Protein AF-A0AAR2KBC0-F1 (afdb_monomer)

Structure (mmCIF, N/CA/C/O backbone):
data_AF-A0AAR2KBC0-F1
#
_entry.id   AF-A0AAR2KBC0-F1
#
loop_
_atom_site.group_PDB
_atom_site.id
_atom_site.type_symbol
_atom_site.label_atom_id
_atom_site.label_alt_id
_atom_site.label_comp_id
_atom_site.label_asym_id
_atom_site.label_entity_id
_atom_site.label_seq_id
_atom_site.pdbx_PDB_ins_code
_atom_site.Cartn_x
_atom_site.Cartn_y
_atom_site.Cartn_z
_atom_site.occupancy
_atom_site.B_iso_or_equiv
_atom_site.auth_seq_id
_atom_site.auth_comp_id
_atom_site.auth_asym_id
_atom_site.auth_atom_id
_atom_site.pdbx_PDB_model_num
ATOM 1 N N . MET A 1 1 ? -10.617 -24.566 6.791 1.00 38.53 1 MET A N 1
ATOM 2 C CA . MET A 1 1 ? -9.693 -23.616 6.129 1.00 38.53 1 MET A CA 1
ATOM 3 C C . MET A 1 1 ? -10.522 -22.483 5.548 1.00 38.53 1 MET A C 1
ATOM 5 O O . MET A 1 1 ? -11.340 -22.735 4.674 1.00 38.53 1 MET A O 1
ATOM 9 N N . GLY A 1 2 ? -10.426 -21.288 6.137 1.00 46.25 2 GLY A N 1
ATOM 10 C CA . GLY A 1 2 ? -11.306 -20.157 5.830 1.00 46.25 2 GLY A CA 1
ATOM 11 C C . GLY A 1 2 ? -11.137 -19.662 4.396 1.00 46.25 2 GLY A C 1
ATOM 12 O O . GLY A 1 2 ? -10.016 -19.548 3.903 1.00 46.25 2 GLY A O 1
ATOM 13 N N . LYS A 1 3 ? -12.268 -19.391 3.738 1.00 49.22 3 LYS A N 1
ATOM 14 C CA . LYS A 1 3 ? -12.337 -18.825 2.391 1.00 49.22 3 LYS A CA 1
ATOM 15 C C . LYS A 1 3 ? -11.522 -17.533 2.363 1.00 49.22 3 LYS A C 1
ATOM 17 O O . LYS A 1 3 ? -11.799 -16.600 3.111 1.00 49.22 3 LYS A O 1
ATOM 22 N N . LYS A 1 4 ? -10.495 -17.506 1.519 1.00 52.91 4 LYS A N 1
ATOM 23 C CA . LYS A 1 4 ? -9.650 -16.343 1.254 1.00 52.91 4 LYS A CA 1
ATOM 24 C C . LYS A 1 4 ? -10.462 -15.373 0.388 1.00 52.91 4 LYS A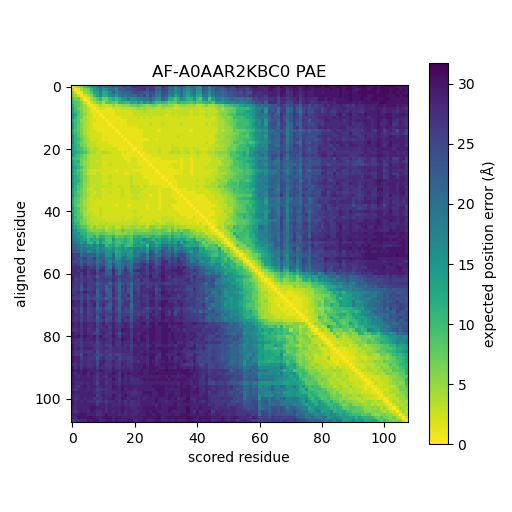 C 1
ATOM 26 O O . LYS A 1 4 ? -10.284 -15.316 -0.820 1.00 52.91 4 LYS A O 1
ATOM 31 N N . GLY A 1 5 ? -11.450 -14.715 0.991 1.00 64.19 5 GLY A N 1
ATOM 32 C CA . GLY A 1 5 ? -12.081 -13.550 0.387 1.00 64.19 5 GLY A CA 1
ATOM 33 C C . GLY A 1 5 ? -11.061 -12.430 0.464 1.00 64.19 5 GLY A C 1
ATOM 34 O O . GLY A 1 5 ? -10.903 -11.820 1.519 1.00 64.19 5 GLY A O 1
ATOM 35 N N . ASP A 1 6 ? -10.272 -12.256 -0.592 1.00 75.69 6 ASP A N 1
ATOM 36 C CA . ASP A 1 6 ? -9.366 -11.121 -0.665 1.00 75.69 6 ASP A CA 1
ATOM 37 C C . ASP A 1 6 ? -10.218 -9.845 -0.654 1.00 75.69 6 ASP A C 1
ATOM 39 O O . ASP A 1 6 ? -11.157 -9.709 -1.437 1.00 75.69 6 ASP A O 1
ATOM 43 N N . LEU A 1 7 ? -9.919 -8.944 0.286 1.00 82.56 7 LEU A N 1
ATOM 44 C CA . LEU A 1 7 ? -10.556 -7.631 0.373 1.00 82.56 7 LEU A CA 1
ATOM 45 C C . LEU A 1 7 ? -10.436 -6.899 -0.962 1.00 82.56 7 LEU A C 1
ATOM 47 O O . LEU A 1 7 ? -9.361 -6.916 -1.575 1.00 82.56 7 LEU A O 1
ATOM 51 N N . SER A 1 8 ? -11.505 -6.208 -1.349 1.00 87.81 8 SER A N 1
ATOM 52 C CA . SER A 1 8 ? -11.504 -5.319 -2.507 1.00 87.81 8 SER A CA 1
ATOM 53 C C . SER A 1 8 ? -10.483 -4.190 -2.337 1.00 87.81 8 SER A C 1
ATOM 55 O O . SER A 1 8 ? -10.117 -3.803 -1.220 1.00 87.81 8 SER A O 1
ATOM 57 N N . ASP A 1 9 ? -10.033 -3.620 -3.453 1.00 86.56 9 ASP A N 1
ATOM 58 C CA . ASP A 1 9 ? -9.085 -2.502 -3.428 1.00 86.56 9 ASP A CA 1
ATOM 59 C C . ASP A 1 9 ? -9.652 -1.280 -2.688 1.00 86.56 9 ASP A C 1
ATOM 61 O O . ASP A 1 9 ? -8.912 -0.587 -1.985 1.00 86.56 9 ASP A O 1
ATOM 65 N N . SER A 1 10 ? -10.970 -1.060 -2.760 1.00 87.56 10 SER A N 1
ATOM 66 C CA . SER A 1 10 ? -11.660 -0.027 -1.983 1.00 87.56 10 SER A CA 1
ATOM 67 C C . SER A 1 10 ? -11.573 -0.280 -0.479 1.00 87.56 10 SER A C 1
ATOM 69 O O . SER A 1 10 ? -11.202 0.622 0.270 1.00 87.56 10 SER A O 1
ATOM 71 N N . GLU A 1 11 ? -11.840 -1.505 -0.020 1.00 91.06 11 GLU A N 1
ATOM 72 C CA . GLU A 1 11 ? -11.748 -1.857 1.404 1.00 91.06 11 GLU A CA 1
ATOM 73 C C . GLU A 1 11 ? -10.307 -1.762 1.907 1.00 91.06 11 GLU A C 1
ATOM 75 O O . GLU A 1 11 ? -10.051 -1.187 2.966 1.00 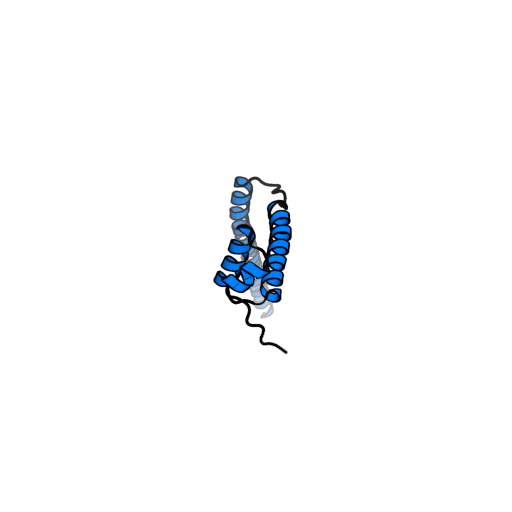91.06 11 GLU A O 1
ATOM 80 N N . ARG A 1 12 ? -9.336 -2.240 1.119 1.00 90.31 12 ARG A N 1
ATOM 81 C CA . ARG A 1 12 ? -7.908 -2.072 1.428 1.00 90.31 12 ARG A CA 1
ATOM 82 C C . ARG A 1 12 ? -7.525 -0.595 1.533 1.00 90.31 12 ARG A C 1
ATOM 84 O O . ARG A 1 12 ? -6.766 -0.232 2.434 1.00 90.31 12 ARG A O 1
ATOM 91 N N . GLY A 1 13 ? -8.064 0.250 0.655 1.00 91.25 13 GLY A N 1
ATOM 92 C CA . GLY A 1 13 ? -7.899 1.702 0.698 1.00 91.25 13 GLY A CA 1
ATOM 93 C C . GLY A 1 13 ? -8.442 2.318 1.988 1.00 91.25 13 GLY A C 1
ATOM 94 O O . GLY A 1 13 ? -7.732 3.094 2.630 1.00 91.25 13 GLY A O 1
ATOM 95 N N . MET A 1 14 ? -9.642 1.916 2.419 1.00 93.62 14 MET A N 1
ATOM 96 C CA . MET A 1 14 ? -10.245 2.375 3.678 1.00 93.62 14 MET A CA 1
ATOM 97 C C . MET A 1 14 ? -9.397 1.994 4.896 1.00 93.62 14 MET A C 1
ATOM 99 O O . MET A 1 14 ? -9.126 2.843 5.744 1.00 93.62 14 MET A O 1
ATOM 103 N N . VAL A 1 15 ? -8.898 0.753 4.951 1.00 94.31 15 VAL A N 1
ATOM 104 C CA . VAL A 1 15 ? -8.011 0.292 6.033 1.00 94.31 15 VAL A CA 1
ATOM 105 C C . VAL A 1 15 ? -6.737 1.137 6.109 1.00 94.31 15 VAL A C 1
ATOM 107 O O . VAL A 1 15 ? -6.329 1.570 7.187 1.00 94.31 15 VAL A O 1
ATOM 110 N N . VAL A 1 16 ? -6.096 1.395 4.967 1.00 92.56 16 VAL A N 1
ATOM 111 C CA . VAL A 1 16 ? -4.879 2.218 4.906 1.00 92.56 16 VAL A CA 1
ATOM 112 C C . VAL A 1 16 ? -5.175 3.670 5.290 1.00 92.56 16 VAL A C 1
ATOM 114 O O . VAL A 1 16 ? -4.375 4.276 6.002 1.00 92.56 16 VAL A O 1
ATOM 117 N N . GLY A 1 17 ? -6.310 4.218 4.850 1.00 93.62 17 GLY A N 1
ATOM 118 C CA . GLY A 1 17 ? -6.754 5.573 5.175 1.00 93.62 17 GLY A CA 1
ATOM 119 C C . GLY A 1 17 ? -6.979 5.769 6.674 1.00 93.62 17 GLY A C 1
ATOM 120 O O . GLY A 1 17 ? -6.373 6.658 7.265 1.00 93.62 17 GLY A O 1
ATOM 121 N N . ALA A 1 18 ? -7.756 4.884 7.302 1.00 94.38 18 ALA A N 1
ATOM 122 C CA . ALA A 1 18 ? -8.020 4.896 8.742 1.00 94.38 18 ALA A CA 1
ATOM 123 C C . ALA A 1 18 ? -6.724 4.830 9.570 1.00 94.38 18 ALA A C 1
ATOM 125 O O . ALA A 1 18 ? -6.515 5.618 10.492 1.00 94.38 18 ALA A O 1
ATOM 126 N N . ARG A 1 19 ? -5.796 3.944 9.186 1.00 93.56 19 ARG A N 1
ATOM 127 C CA . ARG A 1 19 ? -4.496 3.808 9.860 1.00 93.56 19 ARG A CA 1
ATOM 128 C C . ARG A 1 19 ? -3.591 5.024 9.667 1.00 93.56 19 ARG A C 1
ATOM 130 O O . ARG A 1 1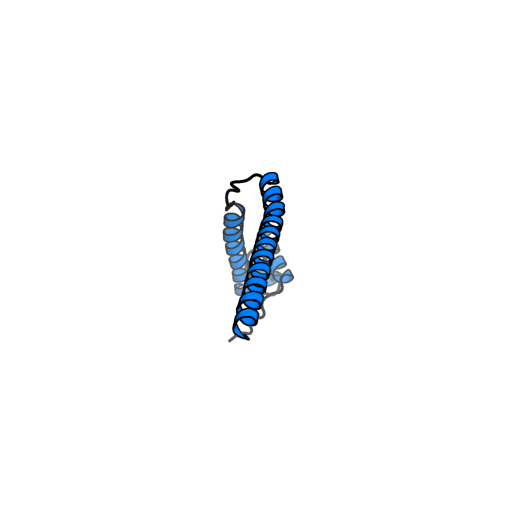9 ? -2.872 5.390 10.592 1.00 93.56 19 ARG A O 1
ATOM 137 N N . ARG A 1 20 ? -3.628 5.667 8.495 1.00 91.81 20 ARG A N 1
ATOM 138 C CA . ARG A 1 20 ? -2.914 6.932 8.237 1.00 91.81 20 ARG A CA 1
ATOM 139 C C . ARG A 1 20 ? -3.509 8.112 9.004 1.00 91.81 20 ARG A C 1
ATOM 141 O O . ARG A 1 20 ? -2.766 9.019 9.351 1.00 91.81 20 ARG A O 1
ATOM 148 N N . ALA A 1 21 ? -4.807 8.074 9.299 1.00 94.25 21 ALA A N 1
ATOM 149 C CA . ALA A 1 21 ? -5.486 9.054 10.142 1.00 94.25 21 ALA A CA 1
ATOM 150 C C . ALA A 1 21 ? -5.184 8.887 11.647 1.00 94.25 21 ALA A C 1
ATOM 152 O O . ALA A 1 21 ? -5.687 9.658 12.456 1.00 94.25 21 ALA A O 1
ATOM 153 N N . GLY A 1 22 ? -4.362 7.901 12.032 1.00 94.00 22 GLY A N 1
ATOM 154 C CA . GLY A 1 22 ? -3.918 7.697 13.413 1.00 94.00 22 GLY A CA 1
ATOM 155 C C . GLY A 1 22 ? -4.768 6.723 14.231 1.00 94.00 22 GLY A C 1
ATOM 156 O O . GLY A 1 22 ? -4.433 6.470 15.384 1.00 94.00 22 GLY A O 1
ATOM 157 N N . LEU A 1 23 ? -5.814 6.126 13.648 1.00 96.19 23 LEU A N 1
ATOM 158 C CA . LEU A 1 23 ? -6.650 5.145 14.345 1.00 96.19 23 LEU A CA 1
ATOM 159 C C . LEU A 1 23 ? -5.861 3.875 14.676 1.00 96.19 23 LEU A C 1
ATOM 161 O O . LEU A 1 23 ? -5.082 3.364 13.858 1.00 96.19 23 LEU A O 1
ATOM 165 N N . SER A 1 24 ? -6.088 3.314 15.863 1.00 95.19 24 SER A N 1
ATOM 166 C CA . SER A 1 24 ? -5.521 2.033 16.285 1.00 95.19 24 SER A CA 1
ATOM 167 C C . SER A 1 24 ? -6.083 0.860 15.466 1.00 95.19 24 SER A C 1
ATOM 169 O O . SER A 1 24 ? -7.035 0.992 14.693 1.00 95.19 24 SER A O 1
ATOM 171 N N . ILE A 1 25 ? -5.465 -0.319 15.592 1.00 94.44 25 ILE A N 1
ATOM 172 C CA . ILE A 1 25 ? -5.913 -1.520 14.868 1.00 94.44 25 ILE A CA 1
ATOM 173 C C . ILE A 1 25 ? -7.313 -1.936 15.328 1.00 94.44 25 ILE A C 1
ATOM 175 O O . ILE A 1 25 ? -8.114 -2.350 14.495 1.00 94.44 25 ILE A O 1
ATOM 179 N N . SER A 1 26 ? -7.598 -1.828 16.628 1.00 95.62 26 SER A N 1
ATOM 180 C CA . SER A 1 26 ? -8.912 -2.152 17.188 1.00 95.62 26 SER A CA 1
ATOM 181 C C . SER A 1 26 ? -9.968 -1.156 16.715 1.00 95.62 26 SER A C 1
ATOM 183 O O . SER A 1 26 ? -10.956 -1.577 16.139 1.00 95.62 26 SER A O 1
ATOM 185 N N . GLU A 1 27 ? -9.701 0.150 16.806 1.00 95.81 27 GLU A N 1
ATOM 186 C CA . GLU A 1 27 ? -10.647 1.175 16.333 1.00 95.81 27 GLU A CA 1
ATOM 187 C C . GLU A 1 27 ? -10.937 1.048 14.833 1.00 95.81 27 GLU A C 1
ATOM 189 O O . GLU A 1 27 ? -12.072 1.200 14.399 1.00 95.81 27 GLU A O 1
ATOM 194 N N . THR A 1 28 ? -9.925 0.716 14.026 1.00 95.44 28 THR A N 1
ATOM 195 C CA . THR A 1 28 ? -10.112 0.483 12.584 1.00 95.44 28 THR A CA 1
ATOM 196 C C . THR A 1 28 ? -10.934 -0.784 12.313 1.00 95.44 28 THR A C 1
ATOM 198 O O . THR A 1 28 ? -11.724 -0.817 11.372 1.00 95.44 28 THR A O 1
ATOM 201 N N . ALA A 1 29 ? -10.728 -1.836 13.110 1.00 95.19 29 ALA A N 1
ATOM 202 C CA . ALA A 1 29 ? -11.486 -3.081 13.022 1.00 95.19 29 ALA A CA 1
ATOM 203 C C . ALA A 1 29 ? -12.964 -2.854 13.366 1.00 95.19 29 ALA A C 1
ATOM 205 O O . ALA A 1 29 ? -13.830 -3.301 12.618 1.00 95.19 29 ALA A O 1
ATOM 206 N N . ASP A 1 30 ? -13.231 -2.098 14.429 1.00 95.44 30 ASP A N 1
ATOM 207 C CA . ASP A 1 30 ? -14.583 -1.760 14.872 1.00 95.44 30 ASP A CA 1
ATOM 208 C C . ASP A 1 30 ? -15.285 -0.835 13.865 1.00 95.44 30 ASP A C 1
ATOM 210 O O . ASP A 1 30 ? -16.441 -1.062 13.518 1.00 95.44 30 ASP A O 1
ATOM 214 N N . LEU A 1 31 ? -14.566 0.155 13.320 1.00 94.00 31 LEU A N 1
ATOM 215 C CA . LEU A 1 31 ? -15.092 1.093 12.324 1.00 94.00 31 LEU A CA 1
ATOM 216 C C . LEU A 1 31 ? -15.489 0.410 11.009 1.00 94.00 31 LEU A C 1
ATOM 218 O O . LEU A 1 31 ? -16.506 0.754 10.413 1.00 94.00 31 LEU A O 1
ATOM 222 N N . LEU A 1 32 ? -14.660 -0.516 10.523 1.00 90.69 32 LEU A N 1
ATOM 223 C CA . LEU A 1 32 ? -14.847 -1.153 9.216 1.00 90.69 32 LEU A CA 1
ATOM 224 C C . LEU A 1 32 ? -15.532 -2.525 9.304 1.00 90.69 32 LEU A C 1
ATOM 226 O O . LEU A 1 32 ? -15.789 -3.141 8.274 1.00 90.69 32 LEU A O 1
ATOM 230 N N . GLY A 1 33 ? -15.799 -3.026 10.512 1.00 92.94 33 GLY A N 1
ATOM 231 C CA . GLY A 1 33 ? -16.399 -4.344 10.733 1.00 92.94 33 GLY A CA 1
ATOM 232 C C . GLY A 1 33 ? -15.492 -5.523 10.357 1.00 92.94 33 GLY A C 1
ATOM 233 O O . GLY A 1 33 ? -15.978 -6.631 10.129 1.00 92.94 33 GLY A O 1
ATOM 234 N N . PHE A 1 34 ? -14.174 -5.314 10.276 1.00 90.25 34 PHE A N 1
ATOM 235 C CA . PHE A 1 34 ? -13.207 -6.363 9.936 1.00 90.25 34 PHE A CA 1
ATOM 236 C C . PHE A 1 34 ? -12.502 -6.913 11.171 1.00 90.25 34 PHE A C 1
ATOM 238 O O . PHE A 1 34 ? -12.365 -6.249 12.191 1.00 90.25 34 PHE A O 1
ATOM 245 N N . SER A 1 35 ? -11.948 -8.124 11.074 1.00 92.12 35 SER A N 1
ATOM 246 C CA . SER A 1 35 ? -11.112 -8.645 12.156 1.00 92.12 35 SER A CA 1
ATOM 247 C C . SER A 1 35 ? -9.807 -7.848 12.293 1.00 92.12 35 SER A C 1
ATOM 249 O O . SER A 1 35 ? -9.169 -7.477 11.304 1.00 92.12 35 SER A O 1
ATOM 251 N N . ARG A 1 36 ? -9.320 -7.694 13.532 1.00 94.19 36 ARG A N 1
ATOM 252 C CA . ARG A 1 36 ? -8.005 -7.085 13.827 1.00 94.19 36 ARG A CA 1
ATOM 253 C C . ARG A 1 36 ? -6.857 -7.738 13.042 1.00 94.19 36 ARG A C 1
ATOM 255 O O . ARG A 1 36 ? -5.934 -7.055 12.601 1.00 94.19 36 ARG A O 1
ATOM 262 N N . THR A 1 37 ? -6.929 -9.054 12.827 1.00 92.50 37 THR A N 1
ATOM 263 C CA . THR A 1 37 ? -5.953 -9.814 12.027 1.00 92.50 37 THR A CA 1
ATOM 264 C C . THR A 1 37 ? -5.959 -9.409 10.556 1.00 92.50 37 THR A C 1
ATOM 266 O O . THR A 1 37 ? -4.893 -9.292 9.951 1.00 92.50 37 THR A O 1
ATOM 269 N N . THR A 1 38 ? -7.135 -9.137 9.991 1.00 91.56 38 THR A N 1
ATOM 270 C CA . THR A 1 38 ? -7.285 -8.670 8.610 1.00 91.56 38 THR A CA 1
ATOM 271 C C . THR A 1 38 ? -6.698 -7.270 8.451 1.00 91.56 38 THR A C 1
ATOM 273 O O . THR A 1 38 ? -5.874 -7.050 7.564 1.00 91.56 38 THR A O 1
ATOM 276 N N . ILE A 1 39 ? -7.027 -6.356 9.370 1.00 93.44 39 ILE A N 1
ATOM 277 C CA . ILE A 1 39 ? -6.477 -4.993 9.400 1.00 93.44 39 ILE A CA 1
ATOM 278 C C . ILE A 1 39 ? -4.944 -5.013 9.480 1.00 93.44 39 ILE A C 1
ATOM 280 O O . ILE A 1 39 ? -4.264 -4.377 8.672 1.00 93.44 39 ILE A O 1
ATOM 284 N N . SER A 1 40 ? -4.3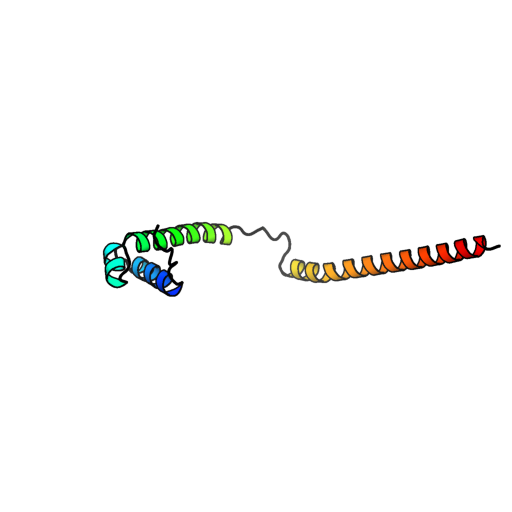90 -5.785 10.421 1.00 92.31 40 SER A N 1
ATOM 285 C CA . SER A 1 40 ? -2.941 -5.914 10.611 1.00 92.31 40 SER A CA 1
ATOM 286 C C . SER A 1 40 ? -2.243 -6.441 9.353 1.00 92.31 40 SER A C 1
ATOM 288 O O . SER A 1 40 ? -1.216 -5.903 8.930 1.00 92.31 40 SER A O 1
ATOM 290 N N . ARG A 1 41 ? -2.837 -7.448 8.701 1.00 91.56 41 ARG A N 1
ATOM 291 C CA . ARG A 1 41 ? -2.298 -8.034 7.474 1.00 91.56 41 ARG A CA 1
ATOM 292 C C . ARG A 1 41 ? -2.278 -7.038 6.315 1.00 91.56 41 ARG A C 1
ATOM 294 O O . ARG A 1 41 ? -1.234 -6.889 5.685 1.00 91.56 41 ARG A O 1
ATOM 301 N N . VAL A 1 42 ? -3.387 -6.344 6.059 1.00 91.00 42 VAL A N 1
ATOM 302 C CA . VAL A 1 42 ? -3.484 -5.342 4.980 1.00 91.00 42 VAL A CA 1
ATOM 303 C C . VAL A 1 42 ? -2.480 -4.215 5.190 1.00 91.00 42 VAL A C 1
ATOM 305 O O . VAL A 1 42 ? -1.782 -3.825 4.252 1.00 91.00 42 VAL A O 1
ATOM 308 N N . TYR A 1 43 ? -2.373 -3.713 6.422 1.00 8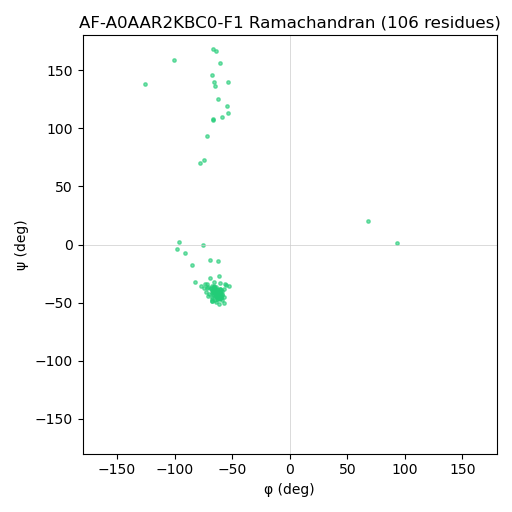9.38 43 TYR A N 1
ATOM 309 C CA . TYR A 1 43 ? -1.465 -2.615 6.734 1.00 89.38 43 TYR A CA 1
ATOM 310 C C . TYR A 1 43 ? 0.008 -3.012 6.542 1.00 89.38 43 TYR A C 1
ATOM 312 O O . TYR A 1 43 ? 0.786 -2.245 5.970 1.00 89.38 43 TYR A O 1
ATOM 320 N N . ARG A 1 44 ? 0.384 -4.235 6.941 1.00 88.56 44 ARG A N 1
ATOM 321 C CA . ARG A 1 44 ? 1.739 -4.767 6.742 1.00 88.56 44 ARG A CA 1
ATOM 322 C C . ARG A 1 44 ? 2.071 -5.004 5.267 1.00 88.56 44 ARG A C 1
ATOM 324 O O . ARG A 1 44 ? 3.095 -4.507 4.807 1.00 88.56 44 ARG A O 1
ATOM 331 N N . GLU A 1 45 ? 1.192 -5.675 4.517 1.00 87.62 45 GLU A N 1
ATOM 332 C CA . GLU A 1 45 ? 1.375 -5.920 3.072 1.00 87.62 45 GLU A CA 1
ATOM 333 C C . GLU A 1 45 ? 1.596 -4.604 2.302 1.00 87.62 45 GLU A C 1
ATOM 335 O O . GLU A 1 45 ? 2.357 -4.541 1.336 1.00 87.62 45 GLU A O 1
ATOM 340 N N . ARG A 1 46 ? 0.943 -3.524 2.743 1.00 84.69 46 ARG A N 1
ATOM 341 C CA . ARG A 1 46 ? 1.093 -2.192 2.163 1.00 84.69 46 ARG A CA 1
ATOM 342 C C . ARG A 1 46 ? 2.430 -1.531 2.509 1.00 84.69 46 ARG A C 1
ATOM 344 O O . ARG A 1 46 ? 3.033 -0.926 1.628 1.00 84.69 46 ARG A O 1
ATOM 351 N N . SER A 1 47 ? 2.901 -1.655 3.749 1.00 74.56 47 SER A N 1
ATOM 352 C CA . SER A 1 47 ? 4.210 -1.129 4.166 1.00 74.56 47 SER A CA 1
ATOM 353 C C . SER A 1 47 ? 5.370 -1.837 3.453 1.00 74.56 47 SER A C 1
ATOM 355 O O . SER A 1 47 ? 6.308 -1.185 2.996 1.00 74.56 47 SER A O 1
ATOM 357 N N . GLU A 1 48 ? 5.274 -3.157 3.275 1.00 72.19 48 GLU A N 1
ATOM 358 C CA . GLU A 1 48 ? 6.250 -3.945 2.512 1.00 72.19 48 GLU A CA 1
ATOM 359 C C . GLU A 1 48 ? 6.275 -3.526 1.034 1.00 72.19 48 GLU A C 1
ATOM 361 O O . GLU A 1 48 ? 7.347 -3.300 0.470 1.00 72.19 48 GLU A O 1
ATOM 366 N N . LYS A 1 49 ? 5.100 -3.337 0.414 1.00 71.06 49 LYS A N 1
ATOM 367 C CA . LYS A 1 49 ? 5.000 -2.825 -0.962 1.00 71.06 49 LYS A CA 1
ATOM 368 C C . LYS A 1 49 ? 5.557 -1.412 -1.110 1.00 71.06 49 LYS A C 1
ATOM 370 O O . LYS A 1 49 ? 6.239 -1.161 -2.097 1.00 71.06 49 LYS A O 1
ATOM 375 N N . GLU A 1 50 ? 5.303 -0.508 -0.162 1.00 63.22 50 GLU A N 1
ATOM 376 C CA . GLU A 1 50 ? 5.900 0.833 -0.187 1.00 63.22 50 GLU A CA 1
ATOM 377 C C . GLU A 1 50 ? 7.426 0.759 -0.184 1.00 63.22 50 GLU A C 1
ATOM 379 O O . GLU A 1 50 ? 8.043 1.361 -1.059 1.00 63.22 50 GLU A O 1
ATOM 384 N N . LYS A 1 51 ? 8.014 -0.050 0.705 1.00 59.41 51 LYS A N 1
ATOM 385 C CA . LYS A 1 51 ? 9.469 -0.225 0.821 1.00 59.41 51 LYS A CA 1
ATOM 386 C C . LYS A 1 51 ? 10.098 -0.769 -0.471 1.00 59.41 51 LYS A C 1
ATOM 388 O O . LYS A 1 51 ? 11.101 -0.243 -0.942 1.00 59.41 51 LYS A O 1
ATOM 393 N N . ILE A 1 52 ? 9.451 -1.756 -1.098 1.00 56.97 52 ILE A N 1
ATOM 394 C CA . ILE A 1 52 ? 9.893 -2.332 -2.381 1.00 56.97 52 ILE A CA 1
ATOM 395 C C . ILE A 1 52 ? 9.687 -1.340 -3.544 1.00 56.97 52 ILE A C 1
ATOM 397 O O . ILE A 1 52 ? 10.491 -1.280 -4.475 1.00 56.97 52 ILE A O 1
ATOM 401 N N . SER A 1 53 ? 8.604 -0.557 -3.526 1.00 58.88 53 SER A N 1
ATOM 402 C CA . SER A 1 53 ? 8.296 0.408 -4.587 1.00 58.88 53 SER A CA 1
ATOM 403 C C . SER A 1 53 ? 9.190 1.651 -4.545 1.00 58.88 53 SER A C 1
ATOM 405 O O . SER A 1 53 ? 9.613 2.111 -5.605 1.00 58.88 53 SER A O 1
ATOM 407 N N . SER A 1 54 ? 9.541 2.152 -3.354 1.00 58.97 54 SER A N 1
ATOM 408 C CA . SER A 1 54 ? 10.442 3.296 -3.189 1.00 58.97 54 SER A CA 1
ATOM 409 C C . SER A 1 54 ? 11.862 2.953 -3.625 1.00 58.97 54 SER A C 1
ATOM 411 O O . SER A 1 54 ? 12.507 3.748 -4.304 1.00 58.97 54 SER A O 1
ATOM 413 N N . GLU A 1 55 ? 12.333 1.741 -3.317 1.00 57.66 55 GLU A N 1
ATOM 414 C CA . GLU A 1 55 ? 13.638 1.265 -3.786 1.00 57.66 55 GLU A CA 1
ATOM 415 C C . GLU A 1 55 ? 13.682 1.141 -5.313 1.00 57.66 55 GLU A C 1
ATOM 417 O O . GLU A 1 55 ? 14.687 1.494 -5.926 1.00 57.66 55 GLU A O 1
ATOM 422 N N . ARG A 1 56 ? 12.581 0.724 -5.957 1.00 55.00 56 ARG A N 1
ATOM 423 C CA . ARG A 1 56 ? 12.510 0.653 -7.425 1.00 55.00 56 ARG A CA 1
ATOM 424 C C . ARG A 1 56 ? 12.397 2.008 -8.116 1.00 55.00 56 ARG A C 1
ATOM 426 O O . ARG A 1 56 ? 12.932 2.168 -9.208 1.00 55.00 56 ARG A O 1
ATOM 433 N N . GLN A 1 57 ? 11.720 2.980 -7.504 1.00 56.56 57 GLN A N 1
ATOM 434 C CA . GLN A 1 57 ? 11.685 4.350 -8.028 1.00 56.56 57 GLN A CA 1
ATOM 435 C C . GLN A 1 57 ? 13.064 5.015 -7.974 1.00 56.56 57 GLN A C 1
ATOM 437 O O . GLN A 1 57 ? 13.405 5.794 -8.861 1.00 56.56 57 GLN A O 1
ATOM 442 N N . LEU A 1 58 ? 13.873 4.668 -6.970 1.00 57.62 58 LEU A N 1
ATOM 443 C CA . LEU A 1 58 ? 15.255 5.129 -6.845 1.00 57.62 58 LEU A CA 1
ATOM 444 C C . LEU A 1 58 ? 16.249 4.267 -7.638 1.00 57.62 58 LEU A C 1
ATOM 446 O O . LEU A 1 58 ? 17.349 4.736 -7.938 1.00 57.62 58 LEU A O 1
ATOM 450 N N . CYS A 1 59 ? 15.880 3.045 -8.047 1.00 61.44 59 CYS A N 1
ATOM 451 C CA . CYS A 1 59 ? 16.677 2.249 -8.978 1.00 61.44 59 CYS A CA 1
ATOM 452 C C . CYS A 1 59 ? 16.489 2.754 -10.421 1.00 61.44 59 CYS A C 1
ATOM 454 O O . CYS A 1 59 ? 15.906 2.122 -11.302 1.00 61.44 59 CYS A O 1
ATOM 456 N N . GLY A 1 60 ? 17.025 3.941 -10.687 1.00 61.00 60 GLY A N 1
ATOM 457 C CA . GLY A 1 60 ? 17.249 4.398 -12.046 1.00 61.00 60 GLY A CA 1
ATOM 458 C C . GLY A 1 60 ? 18.320 3.522 -12.684 1.00 61.00 60 GLY A C 1
ATOM 459 O O . GLY A 1 60 ? 19.505 3.654 -12.371 1.00 61.00 60 GLY A O 1
ATOM 460 N N . ARG A 1 61 ? 17.938 2.645 -13.621 1.00 65.88 61 ARG A N 1
ATOM 461 C CA . ARG A 1 61 ? 18.901 2.176 -14.623 1.00 65.88 61 ARG A CA 1
ATOM 462 C C . ARG A 1 61 ? 19.471 3.440 -15.257 1.00 65.88 61 ARG A C 1
ATOM 464 O O . ARG A 1 61 ? 18.724 4.190 -15.880 1.00 65.88 61 ARG A O 1
ATOM 471 N N . LYS A 1 62 ? 20.762 3.711 -15.050 1.00 68.75 62 LYS A N 1
ATOM 472 C CA . LYS A 1 62 ? 21.405 4.893 -15.628 1.00 68.75 62 LYS A CA 1
ATOM 473 C C . LYS A 1 62 ? 21.251 4.800 -17.142 1.00 68.75 62 LYS A C 1
ATOM 475 O O . LYS A 1 62 ? 21.831 3.918 -17.775 1.00 68.75 62 LYS A O 1
ATOM 480 N N . CYS A 1 63 ? 20.420 5.665 -17.712 1.00 67.38 63 CYS A N 1
ATOM 481 C CA . CYS A 1 63 ? 20.334 5.802 -19.153 1.00 67.38 63 CYS A CA 1
ATOM 482 C C . CYS A 1 63 ? 21.675 6.368 -19.616 1.00 67.38 63 CYS A C 1
ATOM 484 O O . CYS A 1 63 ? 21.974 7.533 -19.383 1.00 67.38 63 CYS A O 1
ATOM 486 N N . LEU A 1 64 ? 22.490 5.523 -20.252 1.00 80.81 64 LEU A N 1
ATOM 487 C CA . LEU A 1 64 ? 23.748 5.935 -20.886 1.00 80.81 64 LEU A CA 1
ATOM 488 C C . LEU A 1 64 ? 23.517 6.936 -22.028 1.00 80.81 64 LEU A C 1
ATOM 490 O O . LEU A 1 64 ? 24.455 7.561 -22.509 1.00 80.81 64 LEU A O 1
ATOM 494 N N . VAL A 1 65 ? 22.267 7.063 -22.473 1.00 81.38 65 VAL A N 1
ATOM 495 C CA . VAL A 1 65 ? 21.852 7.896 -23.591 1.00 81.38 65 VAL A CA 1
ATOM 496 C C . VAL A 1 65 ? 20.740 8.830 -23.123 1.00 81.38 65 VAL A C 1
ATOM 498 O O . VAL A 1 65 ? 19.837 8.407 -22.400 1.00 81.38 65 VAL A O 1
ATOM 501 N N . ASP A 1 66 ? 20.798 10.096 -23.539 1.00 85.19 66 ASP A N 1
ATOM 502 C CA . ASP A 1 66 ? 19.745 11.068 -23.253 1.00 85.19 66 ASP A CA 1
ATOM 503 C C . ASP A 1 66 ? 18.414 10.676 -23.928 1.00 85.19 66 ASP A C 1
ATOM 505 O O . ASP A 1 66 ? 18.344 9.822 -24.818 1.00 85.19 66 ASP A O 1
ATOM 509 N N . VAL A 1 67 ? 17.318 11.319 -23.518 1.00 82.19 67 VAL A N 1
ATOM 510 C CA . VAL A 1 67 ? 15.971 11.025 -24.045 1.00 82.19 67 VAL A CA 1
ATOM 511 C C . VAL A 1 67 ? 15.917 11.172 -25.573 1.00 82.19 67 VAL A C 1
ATOM 513 O O . VAL A 1 67 ? 15.212 10.426 -26.258 1.00 82.19 67 VAL A O 1
ATOM 516 N N . ARG A 1 68 ? 16.681 12.113 -26.142 1.00 86.56 68 ARG A N 1
ATOM 517 C CA . ARG A 1 68 ? 16.754 12.308 -27.596 1.00 86.56 68 ARG A CA 1
ATOM 518 C C . ARG A 1 68 ? 17.496 11.175 -28.288 1.00 86.56 68 ARG A C 1
ATOM 520 O O . ARG A 1 68 ? 17.014 10.698 -29.314 1.00 86.56 68 ARG A O 1
ATOM 527 N N . GLY A 1 69 ? 18.620 10.726 -27.752 1.00 85.69 69 GLY A N 1
ATOM 528 C CA . GLY A 1 69 ? 19.376 9.603 -28.277 1.00 85.69 69 GLY A CA 1
ATOM 529 C C . GLY A 1 69 ? 18.590 8.301 -28.156 1.00 85.69 69 GLY A C 1
ATOM 530 O O . GLY A 1 69 ? 18.560 7.534 -29.113 1.00 85.69 69 GLY A O 1
ATOM 531 N N . GLN A 1 70 ? 17.815 8.107 -27.086 1.00 84.25 70 GLN A N 1
ATOM 532 C CA . GLN A 1 70 ? 16.898 6.970 -26.977 1.00 84.25 70 GLN A CA 1
ATOM 533 C C . GLN A 1 70 ? 15.814 6.996 -28.066 1.00 84.25 70 GLN A C 1
ATOM 535 O O . GLN A 1 70 ? 15.572 5.984 -28.725 1.00 84.25 70 GLN A O 1
ATOM 540 N N . ARG A 1 71 ? 15.224 8.170 -28.341 1.00 84.94 71 ARG A N 1
ATOM 541 C CA . ARG A 1 71 ? 14.282 8.347 -29.461 1.00 84.94 71 ARG A CA 1
ATOM 542 C C . ARG A 1 71 ? 14.938 8.114 -30.825 1.00 84.94 71 ARG A C 1
ATOM 544 O O . ARG A 1 71 ? 14.289 7.567 -31.709 1.00 84.94 71 ARG A O 1
ATOM 551 N N . ARG A 1 72 ? 16.192 8.541 -31.022 1.00 86.06 72 ARG A N 1
ATOM 552 C CA . ARG A 1 72 ? 16.944 8.302 -32.269 1.00 86.06 72 ARG A CA 1
ATOM 553 C C . ARG A 1 72 ? 17.208 6.812 -32.470 1.00 86.06 72 ARG A C 1
ATOM 555 O O . ARG A 1 72 ? 16.896 6.300 -33.535 1.00 86.06 72 ARG A O 1
ATOM 562 N N . MET A 1 73 ? 17.688 6.115 -31.444 1.00 83.38 73 MET A N 1
ATOM 563 C CA . MET A 1 73 ? 17.937 4.671 -31.503 1.00 83.38 73 MET A CA 1
ATOM 564 C C . MET A 1 73 ? 16.657 3.875 -31.786 1.00 83.38 73 MET A C 1
ATOM 566 O O . MET A 1 73 ? 16.674 2.974 -32.618 1.00 83.38 73 MET A O 1
ATOM 570 N N . GLY A 1 74 ? 15.530 4.253 -31.173 1.00 82.69 74 GLY A N 1
ATOM 571 C CA . GLY A 1 74 ? 14.235 3.623 -31.449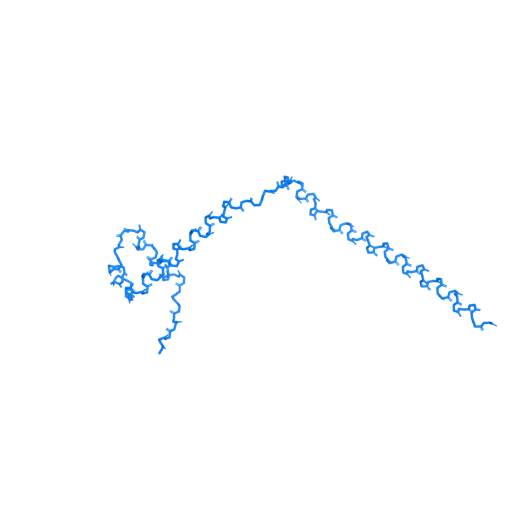 1.00 82.69 74 GLY A CA 1
ATOM 572 C C . GLY A 1 74 ? 13.771 3.762 -32.905 1.00 82.69 74 GLY A C 1
ATOM 573 O O . GLY A 1 74 ? 13.044 2.900 -33.387 1.00 82.69 74 GLY A O 1
ATOM 574 N N . ARG A 1 75 ? 14.208 4.813 -33.616 1.00 82.44 75 ARG A N 1
ATOM 575 C CA . ARG A 1 75 ? 13.930 4.991 -35.051 1.00 82.44 75 ARG A CA 1
ATOM 576 C C . ARG A 1 75 ? 14.878 4.211 -35.958 1.00 82.44 75 ARG A C 1
ATOM 578 O O . ARG A 1 75 ? 14.438 3.782 -37.011 1.00 82.44 75 ARG A O 1
ATOM 585 N N . LEU A 1 76 ? 16.132 4.020 -35.552 1.00 77.94 76 LEU A N 1
ATOM 586 C CA . LEU A 1 76 ? 17.136 3.310 -36.356 1.00 77.94 76 LEU A CA 1
ATOM 587 C C . LEU A 1 76 ? 16.948 1.786 -36.325 1.00 77.94 76 LEU A C 1
ATOM 589 O O . LEU A 1 76 ? 17.113 1.125 -37.344 1.00 77.94 76 LEU A O 1
ATOM 593 N N . ALA A 1 77 ? 16.531 1.224 -35.186 1.00 71.44 77 ALA A N 1
ATOM 594 C CA . ALA A 1 77 ? 16.393 -0.228 -35.036 1.00 71.44 77 ALA A CA 1
ATOM 595 C C . ALA A 1 77 ? 15.443 -0.901 -36.066 1.00 71.44 77 ALA A C 1
ATOM 597 O O . ALA A 1 77 ? 15.750 -1.999 -36.537 1.00 71.44 77 ALA A O 1
ATOM 598 N N . PRO A 1 78 ? 14.306 -0.291 -36.460 1.00 74.19 78 PRO A N 1
ATOM 599 C CA . PRO A 1 78 ? 13.485 -0.800 -37.559 1.00 74.19 78 PRO A CA 1
ATOM 600 C C . PRO A 1 78 ? 14.152 -0.742 -38.941 1.00 74.19 78 PRO A C 1
ATOM 602 O O . PRO A 1 78 ? 13.910 -1.636 -39.754 1.00 74.19 78 PRO A O 1
ATOM 605 N N . ASP A 1 79 ? 14.951 0.290 -39.221 1.00 72.62 79 ASP A N 1
ATOM 606 C CA . ASP A 1 79 ? 15.565 0.503 -40.537 1.00 72.62 79 ASP A CA 1
ATOM 607 C C . ASP A 1 79 ? 16.654 -0.537 -40.811 1.00 72.62 79 ASP A C 1
ATOM 609 O O . ASP A 1 79 ? 16.657 -1.158 -41.877 1.00 72.62 79 ASP A O 1
ATOM 613 N N . ASP A 1 80 ? 17.485 -0.833 -39.809 1.00 74.81 80 ASP A N 1
ATOM 614 C CA . ASP A 1 80 ? 18.510 -1.877 -39.903 1.00 74.81 80 ASP A CA 1
ATOM 615 C C . ASP A 1 80 ? 17.882 -3.251 -40.166 1.00 74.81 80 ASP A C 1
ATOM 617 O O . ASP A 1 80 ? 18.304 -3.978 -41.065 1.00 74.81 80 ASP A O 1
ATOM 621 N N . ARG A 1 81 ? 16.787 -3.583 -39.464 1.00 75.31 81 ARG A N 1
ATOM 622 C CA . ARG A 1 81 ? 16.056 -4.841 -39.683 1.00 75.31 81 ARG A CA 1
ATOM 623 C C . ARG A 1 81 ? 15.551 -4.963 -41.125 1.00 75.31 81 ARG A C 1
ATOM 625 O O . ARG A 1 81 ? 15.651 -6.038 -41.718 1.00 75.31 81 ARG A O 1
ATOM 632 N N . LYS A 1 82 ? 15.000 -3.889 -41.699 1.00 78.62 82 LYS A N 1
ATOM 633 C CA . LYS A 1 82 ? 14.512 -3.883 -43.091 1.00 78.62 82 LYS A CA 1
ATOM 634 C C . LYS A 1 82 ? 15.658 -3.988 -44.098 1.00 78.62 82 LYS A C 1
ATOM 636 O O . LYS A 1 82 ? 15.519 -4.697 -45.100 1.00 78.62 82 LYS A O 1
ATOM 641 N N . ALA A 1 83 ? 16.784 -3.329 -43.830 1.00 74.56 83 ALA A N 1
ATOM 642 C CA . ALA A 1 83 ? 17.983 -3.426 -44.655 1.00 74.56 83 ALA A CA 1
ATOM 643 C C . ALA A 1 83 ? 18.515 -4.869 -44.691 1.00 74.56 83 ALA A C 1
ATOM 645 O O . ALA A 1 83 ? 18.730 -5.411 -45.779 1.00 74.56 83 ALA A O 1
ATOM 646 N N . THR A 1 84 ? 18.613 -5.532 -43.531 1.00 79.12 84 THR A N 1
ATOM 647 C CA . THR A 1 84 ? 19.032 -6.939 -43.433 1.00 79.12 84 THR A CA 1
ATOM 648 C C . THR A 1 84 ? 18.080 -7.876 -44.184 1.00 79.12 84 THR A C 1
ATOM 650 O O . THR A 1 84 ? 18.534 -8.711 -44.962 1.00 79.12 84 THR A O 1
ATOM 653 N N . VAL A 1 85 ? 16.759 -7.716 -44.028 1.00 80.19 85 VAL A N 1
ATOM 654 C CA . VAL A 1 85 ? 15.762 -8.537 -44.751 1.00 80.19 85 VAL A CA 1
ATOM 655 C C . VAL A 1 85 ? 15.892 -8.367 -46.268 1.00 80.19 85 VAL A C 1
ATOM 657 O O . VAL A 1 85 ? 15.840 -9.344 -47.013 1.00 80.19 85 VAL A O 1
ATOM 660 N N . THR A 1 86 ? 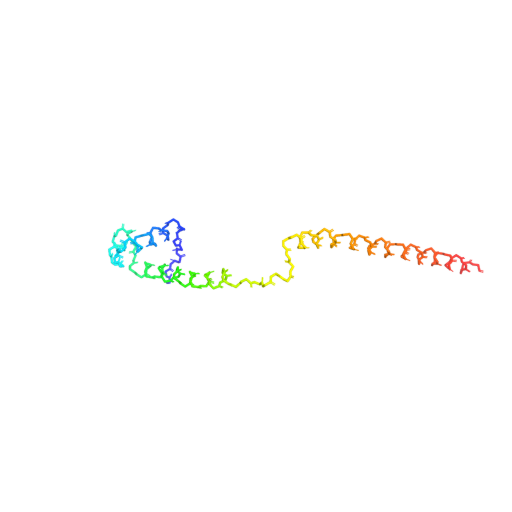16.116 -7.140 -46.736 1.00 79.31 86 THR A N 1
ATOM 661 C CA . THR A 1 86 ? 16.281 -6.857 -48.168 1.00 79.31 86 THR A CA 1
ATOM 662 C C . THR A 1 86 ? 17.555 -7.494 -48.728 1.00 79.31 86 THR A C 1
ATOM 664 O O . THR A 1 86 ? 17.528 -8.051 -49.826 1.00 79.31 86 THR A O 1
ATOM 667 N N . GLN A 1 87 ? 18.664 -7.452 -47.984 1.00 81.50 87 GLN A N 1
ATOM 668 C CA . GLN A 1 87 ? 19.912 -8.118 -48.369 1.00 81.50 87 GLN A CA 1
ATOM 669 C C . GLN A 1 87 ? 19.754 -9.642 -48.437 1.00 81.50 87 GLN A C 1
ATOM 671 O O . GLN A 1 87 ? 20.149 -10.245 -49.433 1.00 81.50 87 GLN A O 1
ATOM 676 N N . ILE A 1 88 ? 19.114 -10.251 -47.433 1.00 83.00 88 ILE A N 1
ATOM 677 C CA . ILE A 1 88 ? 18.845 -11.696 -47.407 1.00 83.00 88 ILE A CA 1
ATOM 678 C C . ILE A 1 88 ? 17.985 -12.107 -48.609 1.00 83.00 88 ILE A C 1
ATOM 680 O O . ILE A 1 88 ? 18.309 -13.071 -49.300 1.00 83.00 88 ILE A O 1
ATOM 684 N N . ASN A 1 89 ? 16.931 -11.347 -48.917 1.00 83.38 89 ASN A N 1
ATOM 685 C CA . ASN A 1 89 ? 16.064 -11.640 -50.059 1.00 83.38 89 ASN A CA 1
ATOM 686 C C . ASN A 1 89 ? 16.806 -11.552 -51.399 1.00 83.38 89 ASN A C 1
ATOM 688 O O . ASN A 1 89 ? 16.614 -12.414 -52.255 1.00 83.38 89 ASN A O 1
ATOM 692 N N . LYS A 1 90 ? 17.685 -10.557 -51.578 1.00 83.31 90 LYS A N 1
ATOM 693 C CA . LYS A 1 90 ? 18.519 -10.440 -52.786 1.00 83.31 90 LYS A CA 1
ATOM 694 C C . LYS A 1 90 ? 19.475 -11.623 -52.935 1.00 83.31 90 LYS A C 1
ATOM 696 O O . LYS A 1 90 ? 19.565 -12.187 -54.023 1.00 83.31 90 LYS A O 1
ATOM 701 N N . GLN A 1 91 ? 20.140 -12.028 -51.852 1.00 82.88 91 GLN A N 1
ATOM 702 C CA . GLN A 1 91 ? 21.049 -13.174 -51.878 1.00 82.88 91 GLN A CA 1
ATOM 703 C C . GLN A 1 91 ? 20.302 -14.482 -52.176 1.00 82.88 91 GLN A C 1
ATOM 705 O O . GLN A 1 91 ? 20.771 -15.292 -52.971 1.00 82.88 91 GLN A O 1
ATOM 710 N N . ASN A 1 92 ? 19.117 -14.671 -51.592 1.00 81.56 92 ASN A N 1
ATOM 711 C CA . ASN A 1 92 ? 18.290 -15.852 -51.831 1.00 81.56 92 ASN A CA 1
ATOM 712 C C . ASN A 1 92 ? 17.770 -15.914 -53.269 1.00 81.56 92 ASN A C 1
ATOM 714 O O . ASN A 1 92 ? 17.795 -16.988 -53.867 1.00 81.56 92 ASN A O 1
ATOM 718 N N . LEU A 1 93 ? 17.349 -14.784 -53.846 1.00 83.00 93 LEU A N 1
ATOM 719 C CA . LEU A 1 93 ? 16.943 -14.725 -55.251 1.00 83.00 93 LEU A CA 1
ATOM 720 C C . LEU A 1 93 ? 18.119 -15.068 -56.176 1.00 83.00 93 LEU A C 1
ATOM 722 O O . LEU A 1 93 ? 17.965 -15.896 -57.067 1.00 83.00 93 LEU A O 1
ATOM 726 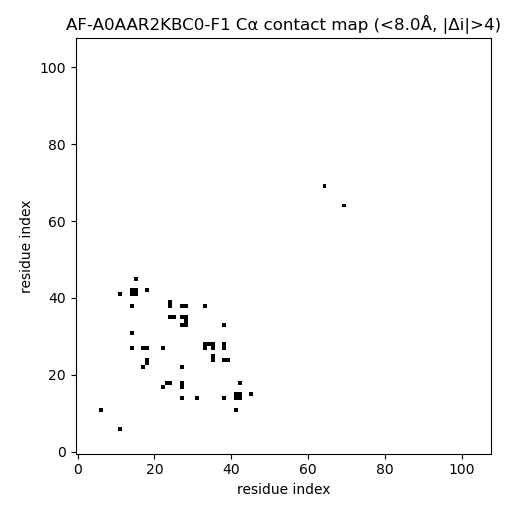N N . PHE A 1 94 ? 19.303 -14.504 -55.922 1.00 81.12 94 PHE A N 1
ATOM 727 C CA . PHE A 1 94 ? 20.514 -14.802 -56.690 1.00 81.12 94 PHE A CA 1
ATOM 728 C C . PHE A 1 94 ? 20.908 -16.284 -56.606 1.00 81.12 94 PHE A C 1
ATOM 730 O O . PHE A 1 94 ? 21.146 -16.922 -57.628 1.00 81.12 94 PHE A O 1
ATOM 737 N N . ASN A 1 95 ? 20.893 -16.864 -55.404 1.00 80.12 95 ASN A N 1
ATOM 738 C CA . ASN A 1 95 ? 21.197 -18.282 -55.194 1.00 80.12 95 ASN A CA 1
ATOM 739 C C . ASN A 1 95 ? 20.155 -19.202 -55.849 1.00 80.12 95 ASN A C 1
ATOM 741 O O . ASN A 1 95 ? 20.505 -20.258 -56.371 1.00 80.12 95 ASN A O 1
ATOM 745 N N . THR A 1 96 ? 18.881 -18.802 -55.840 1.00 77.75 96 THR A N 1
ATOM 746 C CA . THR A 1 96 ? 17.799 -19.546 -56.500 1.00 77.75 96 THR A CA 1
ATOM 747 C C . THR A 1 96 ? 17.974 -19.519 -58.015 1.00 77.75 96 THR A C 1
ATOM 749 O O . THR A 1 96 ? 17.893 -20.565 -58.648 1.00 77.75 96 THR A O 1
ATOM 752 N N . LEU A 1 97 ? 18.288 -18.356 -58.594 1.00 76.94 97 LEU A N 1
ATOM 753 C CA . LEU A 1 97 ? 18.560 -18.219 -60.028 1.00 76.94 97 LEU A CA 1
ATOM 754 C C . LEU A 1 97 ? 19.786 -19.034 -60.455 1.00 76.94 97 LEU A C 1
ATOM 756 O O . LEU A 1 97 ? 19.717 -19.760 -61.439 1.00 76.94 97 LEU A O 1
ATOM 760 N N . LEU A 1 98 ? 20.876 -18.989 -59.684 1.00 76.25 98 LEU A N 1
ATOM 761 C CA . LEU A 1 98 ? 22.050 -19.828 -59.938 1.00 76.25 98 LEU A CA 1
ATOM 762 C C . LEU A 1 98 ? 21.721 -21.323 -59.886 1.00 76.25 98 LEU A C 1
ATOM 764 O O . LEU A 1 98 ? 22.223 -22.086 -60.708 1.00 76.25 98 LEU A O 1
ATOM 768 N N . LYS A 1 99 ? 20.867 -21.742 -58.946 1.00 76.50 99 LYS A N 1
ATOM 769 C CA . LYS A 1 99 ? 20.430 -23.134 -58.840 1.00 76.50 99 LYS A CA 1
ATOM 770 C C . LYS A 1 99 ? 19.579 -23.563 -60.036 1.00 76.50 99 LYS A C 1
ATOM 772 O O . LYS A 1 99 ? 19.835 -24.629 -60.577 1.00 76.50 99 LYS A O 1
ATOM 777 N N . VAL A 1 100 ? 18.640 -22.727 -60.484 1.00 74.38 100 VAL A N 1
ATOM 778 C CA . VAL A 1 100 ? 17.834 -22.991 -61.690 1.00 74.38 100 VAL A CA 1
ATOM 779 C C . VAL A 1 100 ? 18.732 -23.121 -62.921 1.00 74.38 100 VAL A C 1
ATOM 781 O O . VAL A 1 100 ? 18.610 -24.099 -63.650 1.00 74.38 100 VAL A O 1
ATOM 784 N N . CYS A 1 101 ? 19.696 -22.213 -63.106 1.00 65.81 101 CYS A N 1
ATOM 785 C CA . CYS A 1 101 ? 20.661 -22.312 -64.204 1.00 65.81 101 CYS A CA 1
ATOM 786 C C . CYS A 1 101 ? 21.498 -23.600 -64.136 1.00 65.81 101 CYS A C 1
ATOM 788 O O . CYS A 1 101 ? 21.785 -24.203 -65.165 1.00 65.81 101 CYS A O 1
ATOM 790 N N . HIS A 1 102 ? 21.894 -24.032 -62.937 1.00 70.25 102 HIS A N 1
ATOM 791 C CA . HIS A 1 102 ? 22.649 -25.270 -62.757 1.00 70.25 102 HIS A CA 1
ATOM 792 C C . HIS A 1 102 ? 21.790 -26.529 -62.991 1.00 70.25 102 HIS A C 1
ATOM 794 O O . HIS A 1 102 ? 22.284 -27.504 -63.551 1.00 70.25 102 HIS A O 1
ATOM 800 N N . ASP A 1 103 ? 20.519 -26.525 -62.580 1.00 66.88 103 ASP A N 1
ATOM 801 C CA . ASP A 1 103 ? 19.594 -27.647 -62.778 1.00 66.88 103 ASP A CA 1
ATOM 802 C C . ASP A 1 103 ? 19.161 -27.789 -64.254 1.00 66.88 103 ASP A C 1
ATOM 804 O O . ASP A 1 103 ? 19.038 -28.917 -64.730 1.00 66.88 103 ASP A O 1
ATOM 808 N N . GLU A 1 104 ? 19.019 -26.690 -65.008 1.00 62.19 104 GLU A N 1
ATOM 809 C CA . GLU A 1 104 ? 18.764 -26.727 -66.462 1.00 62.19 104 GLU A CA 1
ATOM 810 C C . GLU A 1 104 ? 19.954 -27.283 -67.258 1.00 62.19 104 GLU A C 1
ATOM 812 O O . GLU A 1 104 ? 19.774 -28.092 -68.166 1.00 62.19 104 GLU A O 1
ATOM 817 N N . LEU A 1 105 ? 21.186 -26.932 -66.876 1.00 58.78 105 LEU A N 1
ATOM 818 C CA . LEU A 1 105 ? 22.400 -27.480 -67.497 1.00 58.78 105 LEU A CA 1
ATOM 819 C C . LEU A 1 105 ? 22.625 -28.969 -67.187 1.00 58.78 105 LEU A C 1
ATOM 821 O O . LEU A 1 105 ? 23.456 -29.602 -67.829 1.00 58.78 105 LEU A O 1
ATOM 825 N N . ARG A 1 106 ? 21.902 -29.531 -66.212 1.00 56.56 106 ARG A N 1
ATOM 826 C CA . ARG A 1 106 ? 21.960 -30.952 -65.837 1.00 56.56 106 ARG A CA 1
ATOM 827 C C . ARG A 1 106 ? 20.948 -31.821 -66.597 1.00 56.56 106 ARG A C 1
ATOM 829 O O . ARG A 1 106 ? 20.949 -33.036 -66.416 1.00 56.56 106 ARG A O 1
ATOM 836 N N . GLN A 1 107 ? 20.055 -31.208 -67.377 1.00 57.09 107 GLN A N 1
ATOM 837 C CA . GLN A 1 107 ? 19.044 -31.899 -68.189 1.00 57.09 107 GLN A CA 1
ATOM 838 C C . GLN A 1 107 ? 19.476 -32.113 -69.654 1.00 57.09 107 GLN A C 1
ATOM 840 O O . GLN A 1 107 ? 18.708 -32.691 -70.423 1.00 57.09 107 GLN A O 1
ATOM 845 N N . PHE A 1 108 ? 20.695 -31.699 -70.016 1.00 51.28 108 PHE A N 1
ATOM 846 C CA . PHE A 1 108 ? 21.407 -32.056 -71.250 1.00 51.28 108 PHE A CA 1
ATOM 847 C C . PHE A 1 108 ? 22.569 -33.003 -70.937 1.00 51.28 108 PHE A C 1
ATOM 849 O O . PHE A 1 108 ? 22.872 -33.851 -71.807 1.00 51.28 108 PHE A O 1
#

Organism: Pygocentrus nattereri (NCBI:txid42514)

Secondary structure (DSSP, 8-state):
-----PPPHHHHHHHHHHHHTT--HHHHHHHHT--HHHHHHHHHHHHHHHHHHHHHHH-----SS-HHHHHHHHHHHHHHHHHHHHHHHHHHHHHHHHHHHHHHTT--

Solvent-accessible surface area (backbone atoms only — not comparable to full-atom values): 6346 Å² total; per-residue (Å²): 134,81,81,84,75,74,74,51,72,66,56,52,47,50,55,49,50,41,47,74,73,67,48,51,60,61,58,45,15,67,73,70,74,46,54,51,68,56,52,52,47,56,51,48,58,49,52,55,47,48,58,56,49,53,53,52,71,67,56,64,78,78,69,92,51,55,76,66,52,50,54,49,51,66,59,46,59,62,52,55,54,51,52,51,52,52,51,52,52,52,53,50,51,52,53,50,52,52,46,52,57,54,54,58,65,69,77,113

Foldseek 3Di:
DDDCPPDDPVLLVQLCVCVVVVDDLVRSCVVSVHDSVNSVVSNVVVVVVVVVVVVVVVPPPPPPDDPVVVVVVVVVVVVVVVVVVVVVVVVVVVVVVVVVVVVVVVVD

Nearest PDB st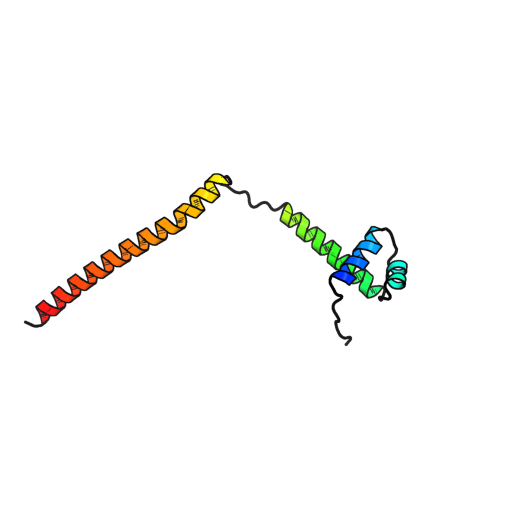ructures (foldseek):
  4ldz-assembly1_B  TM=8.606E-01  e=3.416E-01  Bacillus subtilis subsp. subtilis str. 168
  1pdn-assembly1_C  TM=8.984E-01  e=5.816E-01  Drosophila melanogaster
  2lvs-assembly1_A  TM=6.422E-01  e=4.170E-01  Hyperthermus butylicus DSM 5456
  1xsv-assembly1_B  TM=6.137E-01  e=4.457E-01  Staphylococcus aureus
  9fia-assembly1_BK  TM=5.624E-01  e=9.264E-01  Toxoplasma gondii

InterPro domains:
  IPR036388 Winged helix-like DNA-binding domain superfamily [G3DSA:1.10.10.10] (1-52)

Radius of gyration: 31.82 Å; Cα contacts (8 Å, |Δi|>4): 30; chains: 1; bounding box: 40×44×88 Å

pLDDT: mean 78.95, std 13.68, range [38.53, 96.19]

Sequence (108 aa):
MGKKGDLSDSERGMVVGARRAGLSISETADLLGFSRTTISRVYRERSEKEKISSERQLCGRKCLVDVRGQRRMGRLAPDDRKATVTQINKQNLFNTLLKVCHDELRQF

Mean predicted aligned error: 17.27 Å